Protein AF-A0AAV2MWR9-F1 (afdb_monomer_lite)

Secondary structure (DSSP, 8-state):
-------PPP---TTHHHHHHHH-S--SS--S----SSPP---PPP-----------------PPPPHHHHHHHHHHHHHHHHHHHHHHHHHHHHHHHHHHHHHHHHHHHHHHHHHHTT-

pLDDT: mean 74.84, std 19.82, range [34.78, 97.88]

Foldseek 3Di:
DDDPPPVDDDDDDPCVVVVCVVCVPDDPDDDPDDPDPDDDDDDDDDDDDDDDPDDDDDPDPDPDDDDPVNVVVVVVVVVVVVVVVVVVVVVVVVVVVVVVVVVVVVVVVVVVVVVVVVVD

Radius of gyration: 32.41 Å; chains: 1; bounding box: 69×50×82 Å

Structure (mmCIF, N/CA/C/O backbone):
data_AF-A0AAV2MWR9-F1
#
_entry.id   AF-A0AAV2MWR9-F1
#
loop_
_atom_site.group_PDB
_atom_site.id
_atom_site.type_symbol
_atom_site.label_atom_id
_atom_site.label_alt_id
_atom_site.label_comp_id
_atom_site.label_asym_id
_atom_site.label_entity_id
_atom_site.label_seq_id
_atom_site.pdbx_PDB_ins_code
_atom_site.Cartn_x
_atom_site.Cartn_y
_atom_site.Cartn_z
_atom_site.occupancy
_atom_site.B_iso_or_equiv
_atom_site.auth_seq_id
_atom_site.auth_comp_id
_atom_site.auth_asym_id
_atom_site.auth_atom_id
_atom_site.pdbx_PDB_model_num
ATOM 1 N N . MET A 1 1 ? 8.329 -48.539 -11.833 1.00 44.62 1 MET A N 1
ATOM 2 C CA . MET A 1 1 ? 7.727 -48.099 -13.111 1.00 44.62 1 MET A CA 1
ATOM 3 C C . MET A 1 1 ? 6.506 -47.261 -12.764 1.00 44.62 1 MET A C 1
ATOM 5 O O . MET A 1 1 ? 5.468 -47.827 -12.466 1.00 44.62 1 MET A O 1
ATOM 9 N N . GLY A 1 2 ? 6.673 -45.943 -12.618 1.00 50.09 2 GLY A N 1
ATOM 10 C CA . GLY A 1 2 ? 5.601 -45.029 -12.210 1.00 50.09 2 GLY A CA 1
ATOM 11 C C . GLY A 1 2 ? 5.139 -44.204 -13.404 1.00 50.09 2 GLY A C 1
ATOM 12 O O . GLY A 1 2 ? 5.956 -43.538 -14.041 1.00 50.09 2 GLY A O 1
ATOM 13 N N . ASN A 1 3 ? 3.849 -44.280 -13.710 1.00 53.41 3 ASN A N 1
ATOM 14 C CA . ASN A 1 3 ? 3.226 -43.632 -14.856 1.00 53.41 3 ASN A CA 1
ATOM 15 C C . ASN A 1 3 ? 3.168 -42.121 -14.600 1.00 53.41 3 ASN A C 1
ATOM 17 O O . ASN A 1 3 ? 2.351 -41.649 -13.814 1.00 53.41 3 ASN A O 1
ATOM 21 N N . LYS A 1 4 ? 4.051 -41.353 -15.244 1.00 59.53 4 LYS A N 1
ATOM 22 C CA . LYS A 1 4 ? 4.021 -39.885 -15.218 1.00 59.53 4 LYS A CA 1
ATOM 23 C C . LYS A 1 4 ? 3.036 -39.381 -16.275 1.00 59.53 4 LYS A C 1
ATOM 25 O O . LYS A 1 4 ? 3.451 -38.799 -17.270 1.00 59.53 4 LYS A O 1
ATOM 30 N N . SER A 1 5 ? 1.743 -39.650 -16.108 1.00 59.84 5 SER A N 1
ATOM 31 C CA . SER A 1 5 ? 0.724 -38.982 -16.921 1.00 59.84 5 SER A CA 1
ATOM 32 C C . SER A 1 5 ? 0.414 -37.635 -16.275 1.00 59.84 5 SER A C 1
ATOM 34 O O . SER A 1 5 ? -0.339 -37.559 -15.304 1.00 59.84 5 SER A O 1
ATOM 36 N N . THR A 1 6 ? 1.023 -36.563 -16.775 1.00 61.25 6 THR A N 1
ATOM 37 C CA . THR A 1 6 ? 0.540 -35.206 -16.507 1.00 61.25 6 THR A CA 1
ATOM 38 C C . THR A 1 6 ? -0.867 -35.110 -17.094 1.00 61.25 6 THR A C 1
ATOM 40 O O . THR A 1 6 ? -1.024 -35.204 -18.307 1.00 61.25 6 THR A O 1
ATOM 43 N N . GLY A 1 7 ? -1.892 -35.002 -16.244 1.00 60.41 7 GLY A N 1
ATOM 44 C CA . GLY A 1 7 ? -3.317 -35.000 -16.614 1.00 60.41 7 GLY A CA 1
ATOM 45 C C . GLY A 1 7 ? -3.787 -33.739 -17.345 1.00 60.41 7 GLY A C 1
ATOM 46 O O . GLY A 1 7 ? -4.900 -33.277 -17.122 1.00 60.41 7 GLY A O 1
ATOM 47 N N . GLN A 1 8 ? -2.931 -33.150 -18.173 1.00 69.56 8 GLN A N 1
ATOM 48 C CA . GLN A 1 8 ? -3.248 -31.970 -18.954 1.00 69.56 8 GLN A CA 1
ATOM 49 C C . GLN A 1 8 ? -3.877 -32.438 -20.267 1.00 69.56 8 GLN A C 1
ATOM 51 O O . GLN A 1 8 ? -3.260 -33.179 -21.033 1.00 69.56 8 GLN A O 1
ATOM 56 N N . SER A 1 9 ? -5.136 -32.062 -20.493 1.00 66.44 9 SER A N 1
ATOM 57 C CA . SER A 1 9 ? -5.832 -32.354 -21.745 1.00 66.44 9 SER A CA 1
ATOM 58 C C . SER A 1 9 ? -5.087 -31.707 -22.919 1.00 66.44 9 SER A C 1
ATOM 60 O O . SER A 1 9 ? -4.610 -30.579 -22.757 1.00 66.44 9 SER A O 1
ATOM 62 N N . PRO A 1 10 ? -5.010 -32.357 -24.095 1.00 70.62 10 PRO A N 1
ATOM 63 C CA . PRO A 1 10 ? -4.466 -31.729 -25.294 1.00 70.62 10 PRO A CA 1
ATOM 64 C C . PRO A 1 10 ? -5.165 -30.389 -25.548 1.00 70.62 10 PRO A C 1
ATOM 66 O O . PRO A 1 10 ? -6.387 -30.341 -25.682 1.00 70.62 10 PRO A O 1
ATOM 69 N N . PHE A 1 11 ? -4.399 -29.299 -25.558 1.00 77.81 11 PHE A N 1
ATOM 70 C CA . PHE A 1 11 ? -4.908 -27.983 -25.926 1.00 77.81 11 PHE A CA 1
ATOM 71 C C . PHE A 1 11 ? -4.852 -27.871 -27.446 1.00 77.81 11 PHE A C 1
ATOM 73 O O . PHE A 1 11 ? -3.770 -27.903 -28.031 1.00 77.81 11 PHE A O 1
ATOM 80 N N . VAL A 1 12 ? -6.020 -27.780 -28.075 1.00 78.00 12 VAL A N 1
ATOM 81 C CA . VAL A 1 12 ? -6.140 -27.495 -29.504 1.00 78.00 12 VAL A CA 1
ATOM 82 C C . VAL A 1 12 ? -6.376 -25.997 -29.636 1.00 78.00 12 VAL A C 1
ATOM 84 O O . VAL A 1 12 ? -7.281 -25.453 -29.008 1.00 78.00 12 VAL A O 1
ATOM 87 N N . PHE A 1 13 ? -5.517 -25.331 -30.400 1.00 83.44 13 PHE A N 1
ATOM 88 C CA . PHE A 1 13 ? -5.656 -23.918 -30.719 1.00 83.44 13 PHE A CA 1
ATOM 89 C C . PHE A 1 13 ? -6.195 -23.802 -32.141 1.00 83.44 13 PHE A C 1
ATOM 91 O O . PHE A 1 13 ? -5.483 -24.122 -33.091 1.00 83.44 13 PHE A O 1
ATOM 98 N N . ASP A 1 14 ? -7.446 -23.363 -32.271 1.00 88.06 14 ASP A N 1
ATOM 99 C CA . ASP A 1 14 ? -8.162 -23.341 -33.554 1.00 88.06 14 ASP A CA 1
ATOM 100 C C . ASP A 1 14 ? -7.468 -22.478 -34.611 1.00 88.06 14 ASP A C 1
ATOM 102 O O . ASP A 1 14 ? -7.553 -22.786 -35.792 1.00 88.06 14 ASP A O 1
ATOM 106 N N . TYR A 1 15 ? -6.734 -21.447 -34.176 1.00 86.81 15 TYR A N 1
ATOM 107 C CA . TYR A 1 15 ? -6.041 -20.511 -35.061 1.00 86.81 15 TYR A CA 1
ATOM 108 C C . TYR A 1 15 ? -4.542 -20.796 -35.211 1.00 86.81 15 TYR A C 1
ATOM 110 O O . TYR A 1 15 ? -3.752 -19.904 -35.529 1.00 86.81 15 TYR A O 1
ATOM 118 N N . PHE A 1 16 ? -4.101 -22.012 -34.877 1.00 84.88 16 PHE A N 1
ATOM 119 C CA . PHE A 1 16 ? -2.679 -22.348 -34.927 1.00 84.88 16 PHE A CA 1
ATOM 120 C C . PHE A 1 16 ? -2.108 -22.178 -36.332 1.00 84.88 16 PHE A C 1
ATOM 122 O O . PHE A 1 16 ? -1.010 -21.653 -36.467 1.00 84.88 16 PHE A O 1
ATOM 129 N N . LEU A 1 17 ? -2.861 -22.577 -37.359 1.00 84.19 17 LEU A N 1
ATOM 130 C CA . LEU A 1 17 ? -2.409 -22.527 -38.749 1.00 84.19 17 LEU A CA 1
ATOM 131 C C . LEU A 1 17 ? -2.239 -21.086 -39.232 1.00 84.19 17 LEU A C 1
ATOM 133 O O . LEU A 1 17 ? -1.228 -20.763 -39.839 1.00 84.19 17 LEU A O 1
ATOM 137 N N . GLU A 1 18 ? -3.168 -20.197 -38.893 1.00 86.00 18 GLU A N 1
ATOM 138 C CA . GLU A 1 18 ? -3.098 -18.781 -39.248 1.00 86.00 18 GLU A CA 1
ATOM 139 C C . GLU A 1 18 ? -1.916 -18.097 -38.555 1.00 86.00 18 GLU A C 1
ATOM 141 O O . GLU A 1 18 ? -1.239 -17.258 -39.146 1.00 86.00 18 GLU A O 1
ATOM 146 N N . PHE A 1 19 ? -1.641 -18.464 -37.302 1.00 82.56 19 PHE A N 1
ATOM 147 C CA . PHE A 1 19 ? -0.474 -17.960 -36.583 1.00 82.56 19 PHE A CA 1
ATOM 148 C C . PHE A 1 19 ? 0.838 -18.539 -37.128 1.00 82.56 19 PHE A C 1
ATOM 150 O O . PHE A 1 19 ? 1.816 -17.801 -37.237 1.00 82.56 19 PHE A O 1
ATOM 157 N N . ASP A 1 20 ? 0.877 -19.820 -37.486 1.00 82.25 20 ASP A N 1
ATOM 158 C CA . ASP A 1 20 ? 2.056 -20.456 -38.083 1.00 82.25 20 ASP A CA 1
ATOM 159 C C . ASP A 1 20 ? 2.323 -19.932 -39.504 1.00 82.25 20 ASP A C 1
ATOM 161 O O . ASP A 1 20 ? 3.470 -19.743 -39.890 1.00 82.25 20 ASP A O 1
ATOM 165 N N . ASP A 1 21 ? 1.295 -19.548 -40.257 1.00 81.75 21 ASP A N 1
ATOM 166 C CA . ASP A 1 21 ? 1.476 -18.877 -41.549 1.00 81.75 21 ASP A CA 1
ATOM 167 C C . ASP A 1 21 ? 2.078 -17.469 -41.389 1.00 81.75 21 ASP A C 1
ATOM 169 O O . ASP A 1 21 ? 2.924 -17.054 -42.187 1.00 81.75 21 ASP A O 1
ATOM 173 N N . ILE A 1 22 ? 1.688 -16.727 -40.344 1.00 81.06 22 ILE A N 1
ATOM 174 C CA . ILE A 1 22 ? 2.212 -15.376 -40.070 1.00 81.06 22 ILE A CA 1
ATOM 175 C C . ILE A 1 22 ? 3.636 -15.429 -39.493 1.00 81.06 22 ILE A C 1
ATOM 177 O O . ILE A 1 22 ? 4.479 -14.601 -39.847 1.00 81.06 22 ILE A O 1
ATOM 181 N N . PHE A 1 23 ? 3.905 -16.363 -38.576 1.00 77.50 23 PHE A N 1
ATOM 182 C CA . PHE A 1 23 ? 5.127 -16.382 -37.760 1.00 77.50 23 PHE A CA 1
ATOM 183 C C . PHE A 1 23 ? 6.058 -17.574 -38.028 1.00 77.50 23 PHE A C 1
ATOM 185 O O . PHE A 1 23 ? 7.237 -17.516 -37.674 1.00 77.50 23 PHE A O 1
ATOM 192 N N . GLY A 1 24 ? 5.561 -18.645 -38.639 1.00 69.44 24 GLY A N 1
ATOM 193 C CA . GLY A 1 24 ? 6.296 -19.880 -38.934 1.00 69.44 24 GLY A CA 1
ATOM 194 C C . GLY A 1 24 ? 7.158 -19.795 -40.192 1.00 69.44 24 GLY A C 1
ATOM 195 O O . GLY A 1 24 ? 8.090 -20.587 -40.369 1.00 69.44 24 GLY A O 1
ATOM 196 N N . SER A 1 25 ? 6.950 -18.784 -41.047 1.00 71.44 25 SER A N 1
ATOM 197 C CA . SER A 1 25 ? 7.881 -18.505 -42.139 1.00 71.44 25 SER A CA 1
ATOM 198 C C . SER A 1 25 ? 9.224 -18.039 -41.562 1.00 71.44 25 SER A C 1
ATOM 200 O O . SER A 1 25 ? 9.331 -16.911 -41.093 1.00 71.44 25 SER A O 1
ATOM 202 N N . LYS A 1 26 ? 10.225 -18.936 -41.583 1.00 67.38 26 LYS A N 1
ATOM 203 C CA . LYS A 1 26 ? 11.660 -18.743 -41.272 1.00 67.38 26 LYS A CA 1
ATOM 204 C C . LYS A 1 26 ? 11.953 -17.660 -40.217 1.00 67.38 26 LYS A C 1
ATOM 206 O O . LYS A 1 26 ? 11.951 -16.477 -40.562 1.00 67.38 26 LYS A O 1
ATOM 211 N N . PRO A 1 27 ? 12.371 -18.019 -38.988 1.00 65.69 27 PRO A N 1
ATOM 212 C CA . PRO A 1 27 ? 12.776 -17.000 -38.033 1.00 65.69 27 PRO A CA 1
ATOM 213 C C . PRO A 1 27 ? 13.915 -16.176 -38.649 1.00 65.69 27 PRO A C 1
ATOM 215 O O . PRO A 1 27 ? 14.905 -16.735 -39.129 1.00 65.69 27 PRO A O 1
ATOM 218 N N . SER A 1 28 ? 13.793 -14.842 -38.647 1.00 64.25 28 SER A N 1
ATOM 219 C CA . SER A 1 28 ? 14.866 -13.966 -39.153 1.00 64.25 28 SER A CA 1
ATOM 220 C C . SER A 1 28 ? 16.160 -14.115 -38.337 1.00 64.25 28 SER A C 1
ATOM 222 O O . SER A 1 28 ? 17.208 -13.602 -38.720 1.00 64.25 28 SER A O 1
ATOM 224 N N . VAL A 1 29 ? 16.074 -14.814 -37.203 1.00 61.06 29 VAL A N 1
ATOM 225 C CA . VAL A 1 29 ? 17.149 -15.124 -36.273 1.00 61.06 29 VAL A CA 1
ATOM 226 C C . VAL A 1 29 ? 17.191 -16.638 -36.078 1.00 61.06 29 VAL A C 1
ATOM 228 O O . VAL A 1 29 ? 16.269 -17.229 -35.521 1.00 61.06 29 VAL A O 1
ATOM 231 N N . LYS A 1 30 ? 18.279 -17.281 -36.509 1.00 66.00 30 LYS A N 1
ATOM 232 C CA . LYS A 1 30 ? 18.555 -18.673 -36.135 1.00 66.00 30 LYS A CA 1
ATOM 233 C C . LYS A 1 30 ? 18.990 -18.696 -34.663 1.00 66.00 30 LYS A C 1
ATOM 235 O O . LYS A 1 30 ? 19.982 -18.039 -34.342 1.00 66.00 30 LYS A O 1
ATOM 240 N N . PRO A 1 31 ? 18.292 -19.406 -33.762 1.00 66.06 31 PRO A N 1
ATOM 241 C CA . PRO A 1 31 ? 18.746 -19.526 -32.383 1.00 66.06 31 PRO A CA 1
ATOM 242 C C . PRO A 1 31 ? 20.079 -20.286 -32.348 1.00 66.06 31 PRO A C 1
ATOM 244 O O . PRO A 1 31 ? 20.197 -21.354 -32.941 1.00 66.06 31 PRO A O 1
ATOM 247 N N . LEU A 1 32 ? 21.080 -19.741 -3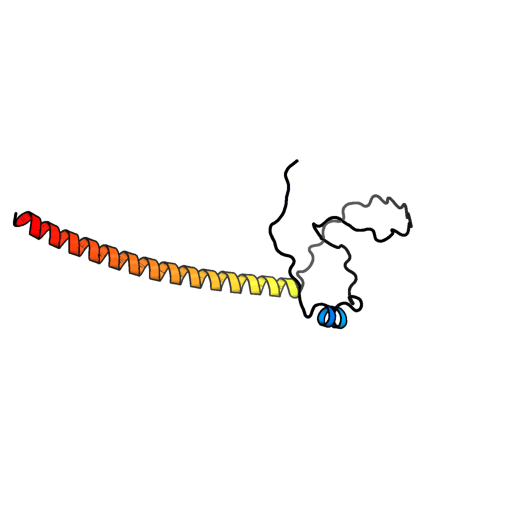1.648 1.00 64.88 32 LEU A N 1
ATOM 248 C CA . LEU A 1 32 ? 22.385 -20.396 -31.457 1.00 64.88 32 LEU A CA 1
ATOM 249 C C . LEU A 1 32 ? 22.271 -21.681 -30.620 1.00 64.88 32 LEU A C 1
ATOM 251 O O . LEU A 1 32 ? 23.064 -22.600 -30.788 1.00 64.88 32 LEU A O 1
ATOM 255 N N . ALA A 1 33 ? 21.276 -21.755 -29.735 1.00 62.22 33 ALA A N 1
ATOM 256 C CA . ALA A 1 33 ? 20.947 -22.949 -28.972 1.00 62.22 33 ALA A CA 1
ATOM 257 C C . ALA A 1 33 ? 19.447 -22.968 -28.655 1.00 62.22 33 ALA A C 1
ATOM 259 O O . ALA A 1 33 ? 18.874 -21.959 -28.240 1.00 62.22 33 ALA A O 1
ATOM 260 N N . ILE A 1 34 ? 18.811 -24.127 -28.825 1.00 62.59 34 ILE A N 1
ATOM 261 C CA . ILE A 1 34 ? 17.445 -24.367 -28.357 1.00 62.59 34 ILE A CA 1
ATOM 262 C C . ILE A 1 34 ? 17.558 -24.850 -26.909 1.00 62.59 34 ILE A C 1
ATOM 264 O O . ILE A 1 34 ? 17.858 -26.016 -26.661 1.00 62.59 34 ILE A O 1
ATOM 268 N N . ALA A 1 35 ? 17.334 -23.963 -25.941 1.00 63.38 35 ALA A N 1
ATOM 269 C CA . ALA A 1 35 ? 17.249 -24.339 -24.530 1.00 63.38 35 ALA A CA 1
ATOM 270 C C . ALA A 1 35 ? 15.859 -24.927 -24.227 1.00 63.38 35 ALA A C 1
ATOM 272 O O . ALA A 1 35 ? 15.047 -24.323 -23.532 1.00 63.38 35 ALA A O 1
ATOM 273 N N . SER A 1 36 ? 15.560 -26.094 -24.800 1.00 60.19 36 SER A N 1
ATOM 274 C CA . SER A 1 36 ? 14.367 -26.869 -24.455 1.00 60.19 36 SER A CA 1
ATOM 275 C C . SER A 1 36 ? 14.744 -27.974 -23.473 1.00 60.19 36 SER A C 1
ATOM 277 O O . SER A 1 36 ? 15.688 -28.725 -23.707 1.00 60.19 36 SER A O 1
ATOM 279 N N . SER A 1 37 ? 13.992 -28.099 -22.378 1.00 58.62 37 SER A N 1
ATOM 280 C CA . SER A 1 37 ? 14.108 -29.224 -21.437 1.00 58.62 37 SER A CA 1
ATOM 281 C C . SER A 1 37 ? 13.412 -30.498 -21.941 1.00 58.62 37 SER A C 1
ATOM 283 O O . SER A 1 37 ? 13.519 -31.555 -21.316 1.00 58.62 37 SER A O 1
ATOM 285 N N . SER A 1 38 ? 12.716 -30.420 -23.080 1.00 56.44 38 SER A N 1
ATOM 286 C CA . SER A 1 38 ? 12.095 -31.558 -23.750 1.00 56.44 38 SER A CA 1
ATOM 287 C C . SER A 1 38 ? 13.073 -32.167 -24.755 1.00 56.44 38 SER A C 1
ATOM 289 O O . SER A 1 38 ? 13.499 -31.503 -25.698 1.00 56.44 38 SER A O 1
ATOM 291 N N . LYS A 1 39 ? 13.433 -33.435 -24.5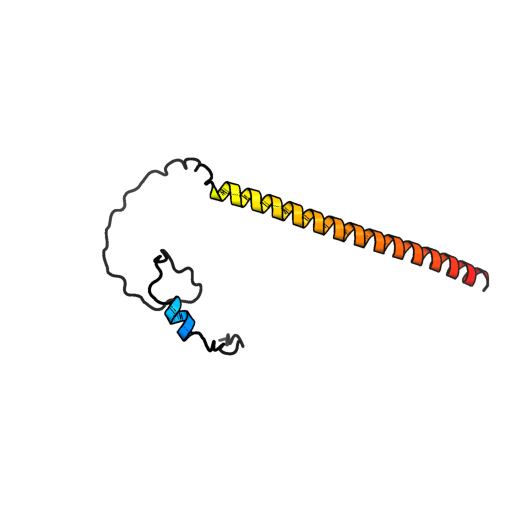31 1.00 49.66 39 LYS A N 1
ATOM 292 C CA . LYS A 1 39 ? 14.408 -34.216 -25.308 1.00 49.66 39 LYS A CA 1
ATOM 293 C C . LYS A 1 39 ? 14.176 -34.156 -26.830 1.00 49.66 39 LYS A C 1
ATOM 295 O O . LYS A 1 39 ? 13.048 -34.151 -27.309 1.00 49.66 39 LYS A O 1
ATOM 300 N N . GLN A 1 40 ? 15.308 -34.138 -27.531 1.00 52.97 40 GLN A N 1
ATOM 301 C CA . GLN A 1 40 ? 15.561 -33.857 -28.947 1.00 52.97 40 GLN A CA 1
ATOM 302 C C . GLN A 1 40 ? 14.838 -34.769 -29.951 1.00 52.97 40 GLN A C 1
ATOM 304 O O . GLN A 1 40 ? 14.704 -35.970 -29.723 1.00 52.97 40 GLN A O 1
ATOM 309 N N . VAL A 1 41 ? 14.539 -34.219 -31.134 1.00 43.47 41 VAL A N 1
ATOM 310 C CA . VAL A 1 41 ? 14.454 -34.995 -32.380 1.00 43.47 41 VAL A CA 1
ATOM 311 C C . VAL A 1 41 ? 15.454 -34.407 -33.380 1.00 43.47 41 VAL A C 1
ATOM 313 O O . VAL A 1 41 ? 15.437 -33.212 -33.660 1.00 43.47 41 VAL A O 1
ATOM 316 N N . ASN A 1 42 ? 16.356 -35.283 -33.830 1.00 51.25 42 ASN A N 1
ATOM 317 C CA . ASN A 1 42 ? 17.473 -35.102 -34.759 1.00 51.25 42 ASN A CA 1
ATOM 318 C C . ASN A 1 42 ? 17.268 -34.048 -35.858 1.00 51.25 42 ASN A C 1
ATOM 320 O O . ASN A 1 42 ? 16.402 -34.209 -36.717 1.00 51.25 42 ASN A O 1
ATOM 324 N N . ILE A 1 43 ? 18.186 -33.084 -35.934 1.00 49.03 43 ILE A N 1
ATOM 325 C CA . ILE A 1 43 ? 18.531 -32.423 -37.195 1.00 49.03 43 ILE A CA 1
ATOM 326 C C . ILE A 1 43 ? 19.995 -32.771 -37.451 1.00 49.03 43 ILE A C 1
ATOM 328 O O . ILE A 1 43 ? 20.851 -32.543 -36.601 1.00 49.03 43 ILE A O 1
ATOM 332 N N . GLN A 1 44 ? 20.219 -33.436 -38.580 1.00 43.62 44 GLN A N 1
ATOM 333 C CA . GLN A 1 44 ? 21.473 -34.038 -39.020 1.00 43.62 44 GLN A CA 1
ATOM 334 C C . GLN A 1 44 ? 22.653 -33.070 -38.831 1.00 43.62 44 GLN A C 1
ATOM 336 O O . GLN A 1 44 ? 22.635 -31.958 -39.357 1.00 43.62 44 GLN A O 1
ATOM 341 N N . GLN A 1 45 ? 23.653 -33.497 -38.054 1.00 41.00 45 GLN A N 1
ATOM 342 C CA . GLN A 1 45 ? 24.967 -32.861 -38.013 1.00 41.00 45 GLN A CA 1
ATOM 343 C C . GLN A 1 45 ? 25.654 -33.126 -39.351 1.00 41.00 45 GLN A C 1
ATOM 345 O O . GLN A 1 45 ? 25.899 -34.281 -39.695 1.00 41.00 45 GLN A O 1
ATOM 350 N N . ASP A 1 46 ? 25.938 -32.060 -40.092 1.00 39.47 46 ASP A N 1
ATOM 351 C CA . ASP A 1 46 ? 26.985 -32.085 -41.104 1.00 39.47 46 ASP A CA 1
ATOM 352 C C . ASP A 1 46 ? 28.327 -32.083 -40.361 1.00 39.47 46 ASP A C 1
ATOM 354 O O . ASP A 1 46 ? 28.583 -31.227 -39.506 1.00 39.47 46 ASP A O 1
ATOM 358 N N . ASP A 1 47 ? 29.107 -33.125 -40.612 1.00 43.69 47 ASP A N 1
ATOM 359 C CA . ASP A 1 47 ? 30.418 -33.374 -40.037 1.00 43.69 47 ASP A CA 1
ATOM 360 C C . ASP A 1 47 ? 31.425 -32.440 -40.708 1.00 43.69 47 ASP A C 1
ATOM 362 O O . ASP A 1 47 ? 31.736 -32.546 -41.893 1.00 43.69 47 ASP A O 1
ATOM 366 N N . SER A 1 48 ? 31.937 -31.485 -39.946 1.00 38.72 48 SER A N 1
ATOM 367 C CA . SER A 1 48 ? 33.194 -30.824 -40.271 1.00 38.72 48 SER A CA 1
ATOM 368 C C . SER A 1 48 ? 33.951 -30.634 -38.975 1.00 38.72 48 SER A C 1
ATOM 370 O O . SER A 1 48 ? 33.870 -29.613 -38.295 1.00 38.72 48 SER A O 1
ATOM 372 N N . THR A 1 49 ? 34.638 -31.712 -38.623 1.00 41.81 49 THR A N 1
ATOM 373 C CA . THR A 1 49 ? 35.739 -31.741 -37.674 1.00 41.81 49 THR A CA 1
ATOM 374 C C . THR A 1 49 ? 36.804 -30.723 -38.113 1.00 41.81 49 THR A C 1
ATOM 376 O O . THR A 1 49 ? 37.470 -30.936 -39.121 1.00 41.81 49 THR A O 1
ATOM 379 N N . ASP A 1 50 ? 36.970 -29.623 -37.374 1.00 34.78 50 ASP A N 1
ATOM 380 C CA . ASP A 1 50 ? 38.207 -28.832 -37.392 1.00 34.78 50 ASP A CA 1
ATOM 381 C C . ASP A 1 50 ? 38.859 -28.964 -36.017 1.00 34.78 50 ASP A C 1
ATOM 383 O O . ASP A 1 50 ? 38.478 -28.323 -35.033 1.00 34.78 50 ASP A O 1
ATOM 387 N N . GLU A 1 51 ? 39.800 -29.901 -35.943 1.00 46.19 51 GLU A N 1
ATOM 388 C CA . GLU A 1 51 ? 40.735 -30.013 -34.838 1.00 46.19 51 GLU A CA 1
ATOM 389 C C . GLU A 1 51 ? 41.669 -28.802 -34.859 1.00 46.19 51 GLU A C 1
ATOM 391 O O . GLU A 1 51 ? 42.622 -28.755 -35.630 1.00 46.19 51 GLU A O 1
ATOM 396 N N . ASN A 1 52 ? 41.441 -27.839 -33.970 1.00 38.19 52 ASN A N 1
ATOM 397 C CA . ASN A 1 52 ? 42.489 -26.922 -33.534 1.00 38.19 52 ASN A CA 1
ATOM 398 C C . ASN A 1 52 ? 42.334 -26.635 -32.040 1.00 38.19 52 ASN A C 1
ATOM 400 O O . ASN A 1 52 ? 41.780 -25.627 -31.601 1.00 38.19 52 ASN A O 1
ATOM 404 N N . LEU A 1 53 ? 42.851 -27.582 -31.256 1.00 45.62 53 LEU A N 1
ATOM 405 C CA . LEU A 1 53 ? 43.213 -27.412 -29.857 1.00 45.62 53 LEU A CA 1
ATOM 406 C C . LEU A 1 53 ? 44.349 -26.379 -29.773 1.00 45.62 53 LEU A C 1
ATOM 408 O O . LEU A 1 53 ? 45.523 -26.736 -29.818 1.00 45.62 53 LEU A O 1
ATOM 412 N N . TYR A 1 54 ? 43.998 -25.099 -29.662 1.00 35.47 54 TYR A N 1
ATOM 413 C CA . TYR A 1 54 ? 44.927 -24.068 -29.212 1.00 35.47 54 TYR A CA 1
ATOM 414 C C . TYR A 1 54 ? 44.609 -23.704 -27.765 1.00 35.47 54 TYR A C 1
ATOM 416 O O . TYR A 1 54 ? 43.619 -23.044 -27.452 1.00 35.47 54 TYR A O 1
ATOM 424 N N . GLU A 1 55 ? 45.487 -24.183 -26.891 1.00 46.41 55 GLU A N 1
ATOM 425 C CA . GLU A 1 55 ? 45.736 -23.667 -25.553 1.00 46.41 55 GLU A CA 1
ATOM 426 C C . GLU A 1 55 ? 45.847 -22.135 -25.629 1.00 46.41 55 GLU A C 1
ATOM 428 O O . GLU A 1 55 ? 46.674 -21.593 -26.365 1.00 46.41 55 GLU A O 1
ATOM 433 N N . SER A 1 56 ? 44.949 -21.425 -24.946 1.00 40.31 56 SER A N 1
ATOM 434 C CA . SER A 1 56 ? 44.935 -19.965 -24.935 1.00 40.31 56 SER A CA 1
ATOM 435 C C . SER A 1 56 ? 44.795 -19.491 -23.499 1.00 40.31 56 SER A C 1
ATOM 437 O O . SER A 1 56 ? 43.763 -19.706 -22.860 1.00 40.31 56 SER A O 1
ATOM 439 N N . ASP A 1 57 ? 45.884 -18.897 -23.013 1.00 45.00 57 ASP A N 1
ATOM 440 C CA . ASP A 1 57 ? 46.003 -18.179 -21.749 1.00 45.00 57 ASP A CA 1
ATOM 441 C C . ASP A 1 57 ? 44.741 -17.372 -21.441 1.00 45.00 57 ASP A C 1
ATOM 443 O O . ASP A 1 57 ? 44.257 -16.614 -22.282 1.00 45.00 57 ASP A O 1
ATOM 447 N N . GLU A 1 58 ? 44.219 -17.529 -20.224 1.00 52.19 58 GLU A N 1
ATOM 448 C CA . GLU A 1 58 ? 43.012 -16.858 -19.749 1.00 52.19 58 GLU A CA 1
ATOM 449 C C . GLU A 1 58 ? 43.198 -15.329 -19.856 1.00 52.19 58 GLU A C 1
ATOM 451 O O . GLU A 1 58 ? 43.973 -14.747 -19.090 1.00 52.19 58 GLU A O 1
ATOM 456 N N . PRO A 1 59 ? 42.535 -14.628 -20.801 1.00 47.91 59 PRO A N 1
ATOM 457 C CA . PRO A 1 59 ? 42.727 -13.196 -20.911 1.00 47.91 59 PRO A CA 1
ATOM 458 C C . PRO A 1 59 ? 41.988 -12.524 -19.754 1.00 47.91 59 PRO A C 1
ATOM 460 O O . PRO A 1 59 ? 40.791 -12.752 -19.546 1.00 47.91 59 PRO A O 1
ATOM 463 N N . GLU A 1 60 ? 42.692 -11.661 -19.018 1.00 55.19 60 GLU A N 1
ATOM 464 C CA . GLU A 1 60 ? 42.108 -10.801 -17.990 1.00 55.19 60 GLU A CA 1
ATOM 465 C C . GLU A 1 60 ? 40.797 -10.183 -18.499 1.00 55.19 60 GLU A C 1
ATOM 467 O O . GLU A 1 60 ? 40.759 -9.471 -19.512 1.00 55.19 60 GLU A O 1
ATOM 472 N N . ARG A 1 61 ? 39.693 -10.478 -17.800 1.00 55.44 61 ARG A N 1
ATOM 473 C CA . ARG A 1 61 ? 38.355 -10.011 -18.171 1.00 55.44 61 ARG A CA 1
ATOM 474 C C . ARG A 1 61 ? 38.328 -8.485 -18.117 1.00 55.44 61 ARG A C 1
ATOM 476 O O . ARG A 1 61 ? 38.158 -7.885 -17.056 1.00 55.44 61 ARG A O 1
ATOM 483 N N . LYS A 1 62 ? 38.472 -7.840 -19.276 1.00 58.97 62 LYS A N 1
ATOM 484 C CA . LYS A 1 62 ? 38.271 -6.395 -19.421 1.00 58.97 62 LYS A CA 1
ATOM 485 C C . LYS A 1 62 ? 36.871 -6.061 -18.909 1.00 58.97 62 LYS A C 1
ATOM 487 O O . LYS A 1 62 ? 35.894 -6.654 -19.363 1.00 58.97 62 LYS A O 1
ATOM 492 N N . LYS A 1 63 ? 36.770 -5.112 -17.971 1.00 59.25 63 LYS A N 1
ATOM 493 C CA . LYS A 1 63 ? 35.486 -4.595 -17.477 1.00 59.25 63 LYS A CA 1
ATOM 494 C C . LYS A 1 63 ? 34.688 -4.078 -18.675 1.00 59.25 63 LYS A C 1
ATOM 496 O O . LYS A 1 63 ? 35.022 -3.040 -19.247 1.00 59.25 63 LYS A O 1
ATOM 501 N N . ILE A 1 64 ? 33.677 -4.840 -19.084 1.00 64.25 64 ILE A N 1
ATOM 502 C CA . ILE A 1 64 ? 32.778 -4.466 -20.172 1.00 64.25 64 ILE A CA 1
ATOM 503 C C . ILE A 1 64 ? 32.046 -3.211 -19.699 1.00 64.25 64 ILE A C 1
ATOM 505 O O . ILE A 1 64 ? 31.434 -3.204 -18.632 1.00 64.25 64 ILE A O 1
ATOM 509 N N . LYS A 1 65 ? 32.172 -2.118 -20.455 1.00 65.81 65 LYS A N 1
ATOM 510 C CA . LYS A 1 65 ? 31.406 -0.896 -20.197 1.00 65.81 65 LYS A CA 1
ATOM 511 C C . LYS A 1 65 ? 29.929 -1.270 -20.285 1.00 65.81 65 LYS A C 1
ATOM 513 O O . LYS A 1 65 ? 29.530 -1.840 -21.299 1.00 65.81 65 LYS A O 1
ATOM 518 N N . THR A 1 66 ? 29.159 -0.980 -19.238 1.00 62.22 66 THR A N 1
ATOM 519 C CA . THR A 1 66 ? 27.724 -1.265 -19.210 1.00 62.22 66 THR A CA 1
ATOM 520 C C . THR A 1 66 ? 27.074 -0.683 -20.458 1.00 62.22 66 THR A C 1
ATOM 522 O O . THR A 1 66 ? 27.299 0.474 -20.835 1.00 62.22 66 THR A O 1
ATOM 525 N N . SER A 1 67 ? 26.330 -1.526 -21.164 1.00 77.50 67 SER A N 1
ATOM 526 C CA . SER A 1 67 ? 25.589 -1.115 -22.345 1.00 77.50 67 SER A CA 1
ATOM 527 C C . SER A 1 67 ? 24.565 -0.051 -21.940 1.00 77.50 67 SER A C 1
ATOM 529 O O . 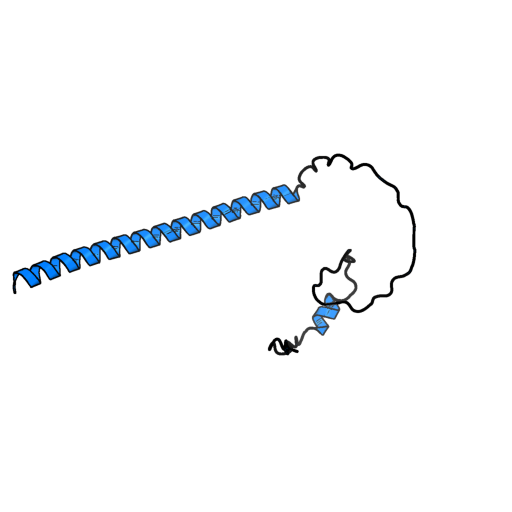SER A 1 67 ? 24.065 -0.044 -20.815 1.00 77.50 67 SER A O 1
ATOM 531 N N . LYS A 1 68 ? 24.167 0.824 -22.872 1.00 74.56 68 LYS A N 1
ATOM 532 C CA . LYS A 1 68 ? 23.010 1.722 -22.666 1.00 74.56 68 LYS A CA 1
ATOM 533 C C . LYS A 1 68 ? 21.746 0.945 -22.257 1.00 74.56 68 LYS A C 1
ATOM 535 O O . LYS A 1 68 ? 20.834 1.526 -21.678 1.00 74.56 68 LYS A O 1
ATOM 540 N N . LEU A 1 69 ? 21.684 -0.348 -22.586 1.00 78.88 69 LEU A N 1
ATOM 541 C CA . LEU A 1 69 ? 20.643 -1.272 -22.146 1.00 78.88 69 LEU A CA 1
ATOM 542 C C . LEU A 1 69 ? 20.733 -1.568 -20.640 1.00 78.88 69 LEU A C 1
ATOM 544 O O . LEU A 1 69 ? 19.718 -1.490 -19.960 1.00 78.88 69 LEU A O 1
ATOM 548 N N . ASP 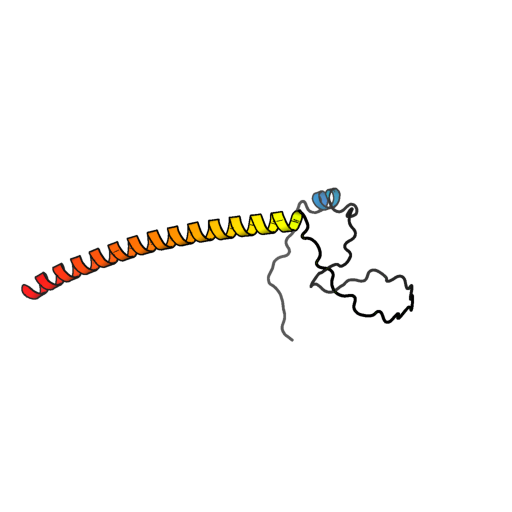A 1 70 ? 21.929 -1.835 -20.117 1.00 80.38 70 ASP A N 1
ATOM 549 C CA . ASP A 1 70 ? 22.143 -2.177 -18.705 1.00 80.38 70 ASP A CA 1
ATOM 550 C C . ASP A 1 70 ? 21.763 -1.004 -17.796 1.00 80.38 70 ASP A C 1
ATOM 552 O O . ASP A 1 70 ? 21.051 -1.186 -16.816 1.00 80.38 70 ASP A O 1
ATOM 556 N N . GLN A 1 71 ? 22.110 0.226 -18.194 1.00 81.38 71 GLN A N 1
ATOM 557 C CA . GLN A 1 71 ? 21.686 1.435 -17.475 1.00 81.38 71 GLN A CA 1
ATOM 558 C C . GLN A 1 71 ? 20.159 1.595 -17.430 1.00 81.38 71 GLN A C 1
ATOM 560 O O . GLN A 1 71 ? 19.610 2.026 -16.418 1.00 81.38 71 GLN A O 1
ATOM 565 N N . LYS A 1 72 ? 19.454 1.244 -18.514 1.00 85.06 72 LYS A N 1
ATOM 566 C CA . LYS A 1 72 ? 17.982 1.267 -18.532 1.00 85.06 72 LYS A CA 1
ATOM 567 C C . LYS A 1 72 ? 17.394 0.175 -17.645 1.00 85.06 72 LYS A C 1
ATOM 569 O O . LYS A 1 72 ? 16.420 0.436 -16.949 1.00 85.06 72 LYS A O 1
ATOM 574 N N . ILE A 1 73 ? 17.983 -1.020 -17.665 1.00 89.12 73 ILE A N 1
ATOM 575 C CA . ILE A 1 73 ? 17.565 -2.145 -16.823 1.00 89.12 73 ILE A CA 1
ATOM 576 C C . ILE A 1 73 ? 17.722 -1.783 -15.346 1.00 89.12 73 ILE A C 1
ATOM 578 O O . ILE A 1 73 ? 16.801 -2.018 -14.568 1.00 89.12 73 ILE A O 1
ATOM 582 N N . ASP A 1 74 ? 18.843 -1.180 -14.961 1.00 88.00 74 ASP A N 1
ATOM 583 C CA . ASP A 1 74 ? 19.076 -0.775 -13.575 1.00 88.00 74 ASP A CA 1
ATOM 584 C C . ASP A 1 74 ? 18.119 0.344 -13.139 1.00 88.00 74 ASP A C 1
ATOM 586 O O . ASP A 1 74 ? 17.529 0.247 -12.065 1.00 88.00 74 ASP A O 1
ATOM 590 N N . GLY A 1 75 ? 17.838 1.319 -14.012 1.00 89.50 75 GLY A N 1
ATOM 591 C CA . GLY A 1 75 ? 16.805 2.326 -13.746 1.00 89.50 75 GLY A CA 1
ATOM 592 C C . GLY A 1 75 ? 15.399 1.729 -13.599 1.00 89.50 75 GLY A C 1
ATOM 593 O O . GLY A 1 75 ? 14.609 2.182 -12.773 1.00 89.50 75 GLY A O 1
ATOM 594 N N . TRP A 1 76 ? 15.067 0.682 -14.359 1.00 92.38 76 TRP A N 1
ATOM 595 C CA . TRP A 1 76 ? 13.800 -0.032 -14.183 1.00 92.38 76 TRP A CA 1
ATOM 596 C C . TRP A 1 76 ? 13.751 -0.795 -12.864 1.00 92.38 76 TRP A C 1
ATOM 598 O O . TRP A 1 76 ? 12.726 -0.733 -12.190 1.00 92.38 76 TRP A O 1
ATOM 608 N N . LYS A 1 77 ? 14.836 -1.474 -12.470 1.00 92.62 77 LYS A N 1
ATOM 609 C CA . LYS A 1 77 ? 14.907 -2.166 -11.173 1.00 92.62 77 LYS A CA 1
ATOM 610 C C . LYS A 1 77 ? 14.629 -1.201 -10.028 1.00 92.62 77 LYS A C 1
ATOM 612 O O . LYS A 1 77 ? 13.781 -1.507 -9.204 1.00 92.62 77 LYS A O 1
ATOM 617 N N . GLU A 1 78 ? 15.277 -0.039 -10.028 1.00 91.56 78 GLU A N 1
ATOM 618 C CA . GLU A 1 78 ? 15.109 0.974 -8.980 1.00 91.56 78 GLU A CA 1
ATOM 619 C C . GLU A 1 78 ? 13.671 1.521 -8.912 1.00 91.56 78 GLU A C 1
ATOM 621 O O . GLU A 1 78 ? 13.104 1.710 -7.835 1.00 91.56 78 GLU A O 1
ATOM 626 N N . LEU A 1 79 ? 13.028 1.716 -10.067 1.00 92.56 79 LEU A N 1
ATOM 627 C CA . LEU A 1 79 ? 11.618 2.110 -10.118 1.00 92.56 79 LEU A CA 1
ATOM 628 C C . LEU A 1 79 ? 10.689 1.025 -9.562 1.00 92.56 79 LEU A C 1
ATOM 630 O O . LEU A 1 79 ? 9.713 1.343 -8.879 1.00 92.56 79 LEU A O 1
ATOM 634 N N . PHE A 1 80 ? 10.963 -0.246 -9.863 1.00 92.06 80 PHE A N 1
ATOM 635 C CA . PHE A 1 80 ? 10.164 -1.358 -9.354 1.00 92.06 80 PHE A CA 1
ATOM 636 C C . PHE A 1 80 ? 10.354 -1.554 -7.851 1.00 92.06 80 PHE A C 1
ATOM 638 O O . PHE A 1 80 ? 9.350 -1.687 -7.155 1.00 92.06 80 PHE A O 1
ATOM 645 N N . THR A 1 81 ? 11.589 -1.493 -7.345 1.00 93.69 81 THR A N 1
ATOM 646 C CA . THR A 1 81 ? 11.860 -1.620 -5.905 1.00 93.69 81 THR A CA 1
ATOM 647 C C . THR A 1 81 ? 11.148 -0.531 -5.122 1.00 93.69 81 THR A C 1
ATOM 649 O O . THR A 1 81 ? 10.386 -0.843 -4.214 1.00 93.69 81 THR A O 1
ATOM 652 N N . LYS A 1 82 ? 11.268 0.731 -5.552 1.00 92.12 82 LYS A N 1
ATOM 653 C CA . LYS A 1 82 ? 10.589 1.848 -4.886 1.00 92.12 82 LYS A CA 1
ATOM 654 C 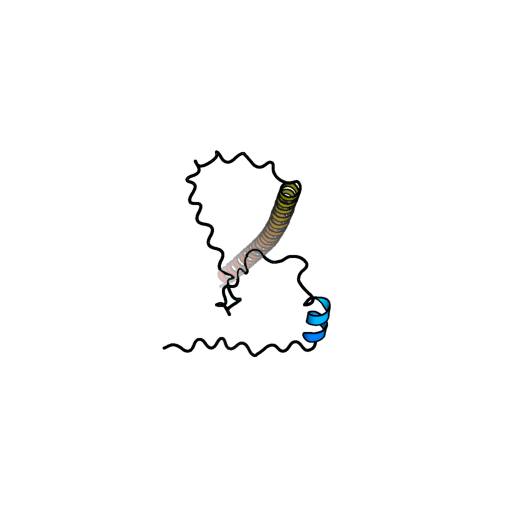C . LYS A 1 82 ? 9.065 1.691 -4.893 1.00 92.12 82 LYS A C 1
ATOM 656 O O . LYS A 1 82 ? 8.397 1.935 -3.895 1.00 92.12 82 LYS A O 1
ATOM 661 N N . LYS A 1 83 ? 8.495 1.260 -6.022 1.00 92.75 83 LYS A N 1
ATOM 662 C CA . LYS A 1 83 ? 7.048 1.031 -6.131 1.00 92.75 83 LYS A CA 1
ATOM 663 C C . LYS A 1 83 ? 6.569 -0.108 -5.229 1.00 92.75 83 LYS A C 1
ATOM 665 O O . LYS A 1 83 ? 5.417 -0.093 -4.796 1.00 92.75 83 LYS A O 1
ATOM 670 N N . ASP A 1 84 ? 7.394 -1.123 -5.013 1.00 91.75 84 ASP A N 1
ATOM 671 C CA . ASP A 1 84 ? 7.044 -2.238 -4.140 1.00 91.75 84 ASP A CA 1
ATOM 672 C C . ASP A 1 84 ? 7.181 -1.865 -2.658 1.00 91.75 84 ASP A C 1
ATOM 674 O O . ASP A 1 84 ? 6.276 -2.204 -1.894 1.00 91.75 84 ASP A O 1
ATOM 678 N N . GLU A 1 85 ? 8.189 -1.068 -2.292 1.00 95.25 85 GLU A N 1
ATOM 679 C CA . GLU A 1 85 ? 8.324 -0.452 -0.960 1.00 95.25 85 GLU A CA 1
ATOM 680 C C . GLU A 1 85 ? 7.092 0.401 -0.612 1.00 95.25 85 GLU A C 1
ATOM 682 O O . GLU A 1 85 ? 6.434 0.156 0.396 1.00 95.25 85 GLU A O 1
ATOM 687 N N . GLU A 1 86 ? 6.673 1.312 -1.499 1.00 94.31 86 GLU A N 1
ATOM 688 C CA . GLU A 1 86 ? 5.488 2.161 -1.273 1.00 94.31 86 GLU A CA 1
ATOM 689 C C . GLU A 1 86 ? 4.203 1.339 -1.039 1.00 94.31 86 GLU A C 1
ATOM 691 O O . GLU A 1 86 ? 3.343 1.697 -0.227 1.00 94.31 86 GLU A O 1
ATOM 696 N N . LYS A 1 87 ? 4.046 0.209 -1.742 1.00 94.06 87 LYS A N 1
ATOM 697 C CA . LYS A 1 87 ? 2.899 -0.693 -1.531 1.00 94.06 87 LYS A CA 1
ATOM 698 C C . LYS A 1 87 ? 2.981 -1.427 -0.199 1.00 94.06 87 LYS A C 1
ATOM 700 O O . LYS A 1 87 ? 1.932 -1.761 0.362 1.00 94.06 87 LYS A O 1
ATOM 705 N N . GLU A 1 88 ? 4.184 -1.784 0.233 1.00 94.00 88 GLU A N 1
ATOM 706 C CA . GLU A 1 88 ? 4.408 -2.474 1.496 1.00 94.00 88 GLU A CA 1
ATOM 707 C C . GLU A 1 88 ? 4.128 -1.542 2.675 1.00 94.00 88 GLU A C 1
ATOM 709 O O . GLU A 1 88 ? 3.325 -1.912 3.534 1.00 94.00 88 GLU A O 1
ATOM 714 N N . ASP A 1 89 ? 4.617 -0.304 2.622 1.00 95.19 89 ASP A N 1
ATOM 715 C CA . ASP A 1 89 ? 4.346 0.736 3.620 1.00 95.19 89 ASP A CA 1
ATOM 716 C C . ASP A 1 89 ? 2.842 1.008 3.769 1.00 95.19 89 ASP A C 1
ATOM 718 O O . ASP A 1 89 ? 2.291 1.027 4.873 1.00 95.19 89 ASP A O 1
ATOM 722 N N . GLU A 1 90 ? 2.121 1.144 2.653 1.00 95.06 90 GLU A N 1
ATOM 723 C CA . GLU A 1 90 ? 0.670 1.367 2.671 1.00 95.06 90 GLU A CA 1
ATOM 724 C C . GLU A 1 90 ? -0.102 0.135 3.183 1.00 95.06 90 GLU A C 1
ATOM 726 O O . GLU A 1 90 ? -1.202 0.243 3.745 1.00 95.06 90 GLU A O 1
ATOM 731 N N . ARG A 1 91 ? 0.442 -1.073 2.994 1.00 94.81 91 ARG A N 1
ATOM 732 C CA . ARG A 1 91 ? -0.120 -2.297 3.583 1.00 94.81 91 ARG A CA 1
ATOM 733 C C . ARG A 1 91 ? 0.117 -2.319 5.090 1.00 94.81 91 ARG A C 1
ATOM 735 O O . ARG A 1 91 ? -0.817 -2.649 5.825 1.00 94.81 91 ARG A O 1
ATOM 742 N N . GLU A 1 92 ? 1.311 -1.947 5.537 1.00 96.38 92 GLU A N 1
ATOM 743 C CA . GLU A 1 92 ? 1.664 -1.894 6.952 1.00 96.38 92 GLU A CA 1
ATOM 744 C C . GLU A 1 92 ? 0.843 -0.832 7.694 1.00 96.38 92 GLU A C 1
ATOM 746 O O . GLU A 1 92 ? 0.259 -1.131 8.737 1.00 96.38 92 GLU A O 1
ATOM 751 N N . ARG A 1 93 ? 0.687 0.367 7.117 1.00 97.00 93 ARG A N 1
ATOM 752 C CA . ARG A 1 93 ? -0.141 1.448 7.675 1.00 97.00 93 ARG A CA 1
ATOM 753 C C . ARG A 1 93 ? -1.575 0.984 7.923 1.00 97.00 93 ARG A C 1
ATOM 755 O O . ARG A 1 93 ? -2.078 1.081 9.041 1.00 97.00 93 ARG A O 1
ATOM 762 N N . ARG A 1 94 ? -2.217 0.395 6.908 1.00 96.81 94 ARG A N 1
ATOM 763 C CA . ARG A 1 94 ? -3.589 -0.134 7.032 1.00 96.81 94 ARG A CA 1
ATOM 764 C C . ARG A 1 94 ? -3.691 -1.275 8.040 1.00 96.81 94 ARG A C 1
ATOM 766 O O . ARG A 1 94 ? -4.722 -1.431 8.693 1.00 96.81 94 ARG A O 1
ATOM 773 N N . HIS A 1 95 ? -2.656 -2.106 8.143 1.00 97.69 95 HIS A N 1
ATOM 774 C CA . HIS A 1 95 ? -2.616 -3.175 9.132 1.00 97.69 95 HIS A CA 1
ATOM 775 C C . HIS A 1 95 ? -2.535 -2.609 10.553 1.00 97.69 95 HIS A C 1
ATOM 777 O O . HIS A 1 95 ? -3.308 -3.026 11.415 1.00 97.69 95 HIS A O 1
ATOM 783 N N . ARG A 1 96 ? -1.662 -1.623 10.774 1.00 97.50 96 ARG A N 1
ATOM 784 C CA . ARG A 1 96 ? -1.491 -0.939 12.058 1.00 97.50 96 ARG A CA 1
ATOM 785 C C . ARG A 1 96 ? -2.782 -0.270 12.517 1.00 97.50 96 ARG A C 1
ATOM 787 O O . ARG A 1 96 ? -3.238 -0.541 13.620 1.00 97.50 96 ARG A O 1
ATOM 794 N N . GLU A 1 97 ? -3.434 0.489 11.638 1.00 96.69 97 GLU A N 1
ATOM 795 C CA . GLU A 1 97 ? -4.724 1.129 11.933 1.00 96.69 97 GLU A CA 1
ATOM 796 C C . GLU A 1 97 ? -5.801 0.111 12.329 1.00 96.69 97 GLU A C 1
ATOM 798 O O . GLU A 1 97 ? -6.573 0.337 13.263 1.00 96.69 97 GLU A O 1
ATOM 803 N N . ARG A 1 98 ? -5.840 -1.046 11.654 1.00 96.56 98 ARG A N 1
ATOM 804 C CA . ARG A 1 98 ? -6.771 -2.125 12.004 1.00 96.56 98 ARG A CA 1
ATOM 805 C C . ARG A 1 98 ? -6.468 -2.710 13.383 1.00 96.56 98 ARG A C 1
ATOM 807 O O . ARG A 1 98 ? -7.408 -2.958 14.136 1.00 96.56 98 ARG A O 1
ATOM 814 N N . MET A 1 99 ? -5.194 -2.930 13.703 1.00 97.50 99 MET A N 1
ATOM 815 C CA . MET A 1 99 ? -4.784 -3.464 15.004 1.00 97.50 99 MET A CA 1
ATOM 816 C C . MET A 1 99 ? -5.087 -2.484 16.136 1.00 97.50 99 MET A C 1
ATOM 818 O O . MET A 1 99 ? -5.684 -2.886 17.128 1.00 97.50 99 MET A O 1
ATOM 822 N N . GLU A 1 100 ? -4.820 -1.191 15.949 1.00 97.75 100 GLU A N 1
ATOM 823 C CA . GLU A 1 100 ? -5.173 -0.163 16.936 1.00 97.75 100 GLU A CA 1
ATOM 824 C C . GLU A 1 100 ? -6.683 -0.104 17.200 1.00 97.75 100 GLU A C 1
ATOM 826 O O . GLU A 1 100 ? -7.122 0.063 18.339 1.00 97.75 100 GLU A O 1
ATOM 831 N N . MET A 1 101 ? -7.506 -0.232 16.155 1.00 96.38 101 MET A N 1
ATOM 832 C CA . MET A 1 101 ? -8.959 -0.290 16.321 1.00 96.38 101 MET A CA 1
ATOM 833 C C . MET A 1 101 ? -9.390 -1.559 17.060 1.00 96.38 101 MET A C 1
ATOM 835 O O . MET A 1 101 ? -10.236 -1.477 17.949 1.00 96.38 101 MET A O 1
ATOM 839 N N . ALA A 1 102 ? -8.790 -2.709 16.743 1.00 97.06 102 ALA A N 1
ATOM 840 C CA . ALA A 1 102 ? -9.059 -3.959 17.446 1.00 97.06 102 ALA A CA 1
ATOM 841 C C . ALA A 1 102 ? -8.704 -3.851 18.940 1.00 97.06 102 ALA A C 1
ATOM 843 O O . ALA A 1 102 ? -9.545 -4.149 19.786 1.00 97.06 102 ALA A O 1
ATOM 844 N N . GLU A 1 103 ? -7.529 -3.324 19.283 1.00 97.88 103 GLU A N 1
ATOM 845 C CA . GLU A 1 103 ? -7.113 -3.091 20.674 1.00 97.88 103 GLU A CA 1
ATOM 846 C C . GLU A 1 103 ? -8.068 -2.145 21.415 1.00 97.88 103 GLU A C 1
ATOM 848 O O . GLU A 1 103 ? -8.507 -2.433 22.532 1.00 97.88 103 GLU A O 1
ATOM 853 N N . LYS A 1 104 ? -8.480 -1.040 20.779 1.00 97.38 104 LYS A N 1
ATOM 854 C CA . LYS A 1 104 ? -9.485 -0.124 21.349 1.00 97.38 104 LYS A CA 1
ATOM 855 C C . LYS A 1 104 ? -10.817 -0.827 21.613 1.00 97.38 104 LYS A C 1
ATOM 857 O O . LYS A 1 104 ? -11.455 -0.562 22.629 1.00 97.38 104 LYS A O 1
ATOM 862 N N . THR A 1 105 ? -11.246 -1.726 20.726 1.00 97.19 105 THR A N 1
ATOM 863 C CA . THR A 1 105 ? -12.481 -2.492 20.950 1.00 97.19 105 THR A CA 1
ATOM 864 C C . THR A 1 105 ? -12.331 -3.500 22.082 1.00 97.19 105 THR A C 1
ATOM 866 O O . THR A 1 105 ? -13.203 -3.552 22.945 1.00 97.19 105 THR A O 1
ATOM 869 N N . ILE A 1 106 ? -11.219 -4.240 22.133 1.00 97.50 106 ILE A N 1
ATOM 870 C CA . ILE A 1 106 ? -10.933 -5.218 23.192 1.00 97.50 106 ILE A CA 1
ATOM 871 C C . ILE A 1 106 ? -10.945 -4.527 24.556 1.00 97.50 106 ILE A C 1
ATOM 873 O O . ILE A 1 106 ? -11.709 -4.921 25.430 1.00 97.50 106 ILE A O 1
ATOM 877 N N . THR A 1 107 ? -10.213 -3.423 24.699 1.00 97.75 107 THR A N 1
ATOM 878 C CA . THR A 1 107 ? -10.156 -2.663 25.960 1.00 97.75 107 THR A CA 1
ATOM 879 C C . THR A 1 107 ? -11.511 -2.080 26.377 1.00 97.75 107 THR A C 1
ATOM 881 O O . THR A 1 107 ? -11.808 -1.968 27.568 1.00 97.75 107 THR A O 1
ATOM 884 N N . ALA A 1 108 ? -12.369 -1.704 25.423 1.00 97.19 108 ALA A N 1
ATOM 885 C CA . ALA A 1 108 ? -13.734 -1.275 25.722 1.00 97.19 108 ALA A CA 1
ATOM 886 C C . ALA A 1 108 ? -14.605 -2.441 26.222 1.00 97.19 108 ALA A C 1
ATOM 888 O O . ALA A 1 108 ? -15.373 -2.263 27.171 1.00 97.19 108 ALA A O 1
ATOM 889 N N . TYR A 1 109 ? -14.469 -3.623 25.614 1.00 97.25 109 TYR A N 1
ATOM 890 C CA . TYR A 1 109 ? -15.165 -4.834 26.048 1.00 97.25 109 TYR A CA 1
ATOM 891 C C . TYR A 1 109 ? -14.696 -5.312 27.421 1.00 97.25 109 TYR A C 1
ATOM 893 O O . TYR A 1 109 ? -15.541 -5.629 28.254 1.00 97.25 109 TYR A O 1
ATOM 901 N N . GLU A 1 110 ? -13.392 -5.303 27.690 1.00 96.94 110 GLU A N 1
ATOM 902 C CA . GLU A 1 110 ? -12.821 -5.648 29.000 1.00 96.94 110 GLU A CA 1
ATOM 903 C C . GLU A 1 110 ? -13.437 -4.789 30.108 1.00 96.94 110 GLU A C 1
ATOM 905 O O . GLU A 1 110 ? -14.025 -5.322 31.047 1.00 96.94 110 GLU A O 1
ATOM 910 N N . LYS A 1 111 ? -13.449 -3.462 29.930 1.00 96.44 111 LYS A N 1
ATOM 911 C CA . LYS A 1 111 ? -14.079 -2.527 30.881 1.00 96.44 111 LYS A CA 1
ATOM 912 C C . LYS A 1 111 ? -15.573 -2.777 31.078 1.00 96.44 111 LYS A C 1
ATOM 914 O O . LYS A 1 111 ? -16.120 -2.485 32.142 1.00 96.44 111 LYS A O 1
ATOM 919 N N . LEU A 1 112 ? -16.272 -3.226 30.037 1.00 96.12 112 LEU A N 1
ATOM 920 C CA . LEU A 1 112 ? -17.691 -3.554 30.133 1.00 96.12 112 LEU A CA 1
ATOM 921 C C . LEU A 1 112 ? -17.893 -4.850 30.924 1.00 96.12 112 LEU A C 1
ATOM 923 O O . LEU A 1 112 ? -18.7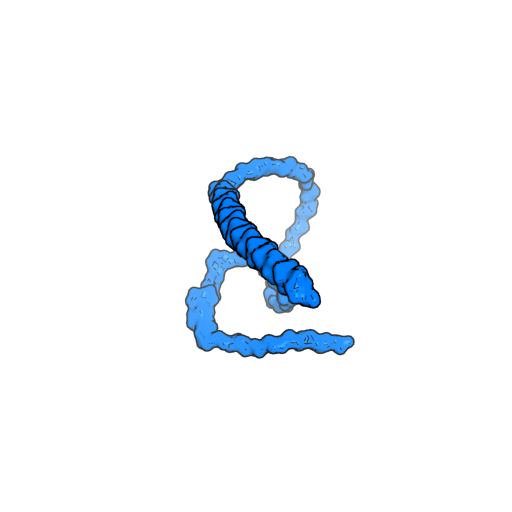92 -4.902 31.761 1.00 96.12 112 LEU A O 1
ATOM 927 N N . MET A 1 113 ? -17.053 -5.860 30.692 1.00 96.06 113 MET A N 1
ATOM 928 C CA . MET A 1 113 ? -17.097 -7.127 31.420 1.00 96.06 113 MET A CA 1
ATOM 929 C C . MET A 1 113 ? -16.732 -6.961 32.895 1.00 96.06 113 MET A C 1
ATOM 931 O O . MET A 1 113 ? -17.448 -7.494 33.736 1.00 96.06 113 MET A O 1
ATOM 935 N N . GLU A 1 114 ? -15.711 -6.168 33.227 1.00 96.12 114 GLU A N 1
ATOM 936 C CA . GLU A 1 114 ? -15.363 -5.840 34.621 1.00 96.12 114 GLU A CA 1
ATOM 937 C C . GLU A 1 114 ? -16.570 -5.265 35.373 1.00 96.12 114 GLU A C 1
ATOM 939 O O . GLU A 1 114 ? -16.962 -5.774 36.418 1.00 96.12 114 GLU A O 1
ATOM 944 N N . LYS A 1 115 ? -17.268 -4.291 34.775 1.00 94.56 115 LYS A N 1
ATOM 945 C CA . LYS A 1 115 ? -18.485 -3.705 35.364 1.00 94.56 115 LYS A CA 1
ATOM 946 C C . LYS A 1 115 ? -19.647 -4.686 35.518 1.00 94.56 115 LYS A C 1
ATOM 948 O O . LYS A 1 115 ? -20.563 -4.405 36.289 1.00 94.56 115 LYS A O 1
ATOM 953 N N . LEU A 1 116 ? -19.697 -5.749 34.716 1.00 94.19 116 LEU A N 1
ATOM 954 C CA . LEU A 1 116 ? -20.712 -6.796 34.847 1.00 94.19 116 LEU A CA 1
ATOM 955 C C . LEU A 1 116 ? -20.349 -7.762 35.973 1.00 94.19 116 LEU A C 1
ATOM 957 O O . LEU A 1 116 ? -21.240 -8.160 36.715 1.00 94.19 116 LEU A O 1
ATOM 961 N N . ILE A 1 117 ? -19.064 -8.091 36.111 1.00 94.81 117 ILE A N 1
ATOM 962 C CA . ILE A 1 117 ? -18.546 -8.923 37.201 1.00 94.81 117 ILE A CA 1
ATOM 963 C C . ILE A 1 117 ? -18.745 -8.216 38.545 1.00 94.81 117 ILE A C 1
ATOM 965 O O . ILE A 1 117 ? -19.257 -8.837 39.464 1.00 94.81 117 ILE A O 1
ATOM 969 N N . ASP A 1 118 ? -18.455 -6.916 38.639 1.00 92.56 118 ASP A N 1
ATOM 970 C CA . ASP A 1 118 ? -18.645 -6.126 39.870 1.00 92.56 118 ASP A CA 1
ATOM 971 C C . ASP A 1 118 ? -20.112 -6.041 40.337 1.00 92.56 118 ASP A C 1
ATOM 973 O O . ASP A 1 118 ? -20.392 -5.660 41.473 1.00 92.56 118 ASP A O 1
ATOM 977 N N . LYS A 1 119 ? -21.067 -6.323 39.442 1.00 87.31 119 LYS A N 1
ATOM 978 C CA . LYS A 1 119 ? -22.510 -6.316 39.732 1.00 87.31 119 LYS A CA 1
ATOM 979 C C . LYS A 1 119 ? -23.066 -7.697 40.077 1.00 87.31 119 LYS A C 1
ATOM 981 O O . LYS A 1 119 ? -24.255 -7.772 40.400 1.00 87.31 119 LYS A O 1
ATOM 986 N N . LEU A 1 120 ? -22.263 -8.749 39.930 1.00 69.56 120 LEU A N 1
ATOM 987 C CA . LEU A 1 120 ? -22.614 -10.119 40.298 1.00 69.56 120 LEU A CA 1
ATOM 988 C C . LEU A 1 120 ? -22.288 -10.366 41.775 1.00 69.56 120 LEU A C 1
ATOM 990 O O . LEU A 1 120 ? -23.102 -11.056 42.426 1.00 69.56 120 LEU A O 1
#

Sequence (120 aa):
MGNKSTGQSPFVFDYFLEFDDIFGSKPSVKPLAIASSSKQVNIQQDDSTDENLYESDEPERKKIKTSKLDQKIDGWKELFTKKDEEKEDERERRHRERMEMAEKTITAYEKLMEKLIDKL

Organism: NCBI:txid488582